Protein AF-A0A522EN76-F1 (afdb_monomer_lite)

Structure (mmCIF, N/CA/C/O backbone):
data_AF-A0A522EN76-F1
#
_entry.id   AF-A0A522EN76-F1
#
loop_
_atom_site.group_PDB
_atom_site.id
_atom_site.type_symbol
_atom_site.label_atom_id
_atom_site.label_alt_id
_atom_site.label_comp_id
_atom_site.label_asym_id
_atom_site.label_entity_id
_atom_site.label_seq_id
_atom_site.pdbx_PDB_ins_code
_atom_site.Cartn_x
_atom_site.Cartn_y
_atom_site.Cartn_z
_atom_site.occupancy
_atom_site.B_iso_or_equiv
_atom_site.auth_seq_id
_atom_site.auth_comp_id
_atom_site.auth_asym_id
_atom_site.auth_atom_id
_atom_site.pdbx_PDB_model_num
ATOM 1 N N . MET A 1 1 ? 15.184 -0.996 14.099 1.00 33.84 1 MET A N 1
ATOM 2 C CA . MET A 1 1 ? 14.818 0.021 15.108 1.00 33.84 1 MET A CA 1
ATOM 3 C C . MET A 1 1 ? 13.781 0.945 14.478 1.00 33.84 1 MET A C 1
ATOM 5 O O . MET A 1 1 ? 14.160 1.860 13.767 1.00 33.84 1 MET A O 1
ATOM 9 N N . THR A 1 2 ? 12.488 0.654 14.636 1.00 38.66 2 THR A N 1
ATOM 10 C CA . THR A 1 2 ? 11.365 1.434 14.074 1.00 38.66 2 THR A CA 1
ATOM 11 C C . THR A 1 2 ? 10.551 2.001 15.233 1.00 38.66 2 THR A C 1
ATOM 13 O O . THR A 1 2 ? 9.491 1.489 15.572 1.00 38.66 2 THR A O 1
ATOM 16 N N . VAL A 1 3 ? 11.106 2.983 15.937 1.00 46.50 3 VAL A N 1
ATOM 17 C CA . VAL A 1 3 ? 10.448 3.617 17.085 1.00 46.50 3 VAL A CA 1
ATOM 18 C C . VAL A 1 3 ? 10.542 5.130 16.902 1.00 46.50 3 VAL A C 1
ATOM 20 O O . VAL A 1 3 ? 11.614 5.624 16.562 1.00 46.50 3 VAL A O 1
ATOM 23 N N . ALA A 1 4 ? 9.413 5.812 17.145 1.00 44.97 4 ALA A N 1
ATOM 24 C CA . ALA A 1 4 ? 9.220 7.265 17.300 1.00 44.97 4 ALA A CA 1
ATOM 25 C C . ALA A 1 4 ? 8.637 8.103 16.134 1.00 44.97 4 ALA A C 1
ATOM 27 O O . ALA A 1 4 ? 8.712 9.327 16.190 1.00 44.97 4 ALA A O 1
ATOM 28 N N . VAL A 1 5 ? 7.986 7.513 15.121 1.00 49.25 5 VAL A N 1
ATOM 29 C CA . VAL A 1 5 ? 7.173 8.307 14.158 1.00 49.25 5 VAL A CA 1
ATOM 30 C C . VAL A 1 5 ? 5.689 8.387 14.565 1.00 49.25 5 VAL A C 1
ATOM 32 O O . VAL A 1 5 ? 5.019 9.361 14.237 1.00 49.25 5 VAL A O 1
ATOM 35 N N . GLN A 1 6 ? 5.187 7.426 15.351 1.00 52.97 6 GLN A N 1
ATOM 36 C CA . GLN A 1 6 ? 3.768 7.334 15.736 1.00 52.97 6 GLN A CA 1
ATOM 37 C C . GLN A 1 6 ? 3.281 8.516 16.597 1.00 52.97 6 GLN A C 1
ATOM 39 O O . GLN A 1 6 ? 2.182 9.012 16.366 1.00 52.97 6 GLN A O 1
ATOM 44 N N . ASP A 1 7 ? 4.104 9.036 17.515 1.00 49.78 7 ASP A N 1
ATOM 45 C CA . ASP A 1 7 ? 3.686 10.121 18.421 1.00 49.78 7 ASP A CA 1
ATOM 46 C C . ASP A 1 7 ? 3.575 11.499 17.738 1.00 49.78 7 ASP A C 1
ATOM 48 O O . ASP A 1 7 ? 2.875 12.380 18.232 1.00 49.78 7 ASP A O 1
ATOM 52 N N . ASN A 1 8 ? 4.220 11.701 16.581 1.00 53.28 8 ASN A N 1
ATOM 53 C CA . ASN A 1 8 ? 4.204 12.982 15.858 1.00 53.28 8 ASN A CA 1
ATOM 54 C C . ASN A 1 8 ? 3.216 13.032 14.680 1.00 53.28 8 ASN A C 1
ATOM 56 O O . ASN A 1 8 ? 2.963 14.110 14.144 1.00 53.28 8 ASN A O 1
ATOM 60 N N . LEU A 1 9 ? 2.621 11.902 14.288 1.00 55.28 9 LEU A N 1
ATOM 61 C CA . LEU A 1 9 ? 1.644 11.841 13.192 1.00 55.28 9 LEU A CA 1
ATOM 62 C C . LEU A 1 9 ? 0.325 12.529 13.563 1.00 55.28 9 LEU A C 1
ATOM 64 O O . LEU A 1 9 ? -0.213 13.307 12.776 1.00 55.28 9 LEU A O 1
ATOM 68 N N . SER A 1 10 ? -0.147 12.328 14.795 1.00 55.75 10 SER A N 1
ATOM 69 C CA . SER A 1 10 ? -1.343 12.991 15.334 1.00 55.75 10 SER A CA 1
ATOM 70 C C . SER A 1 10 ? -1.220 14.518 15.343 1.00 55.75 10 SER A C 1
ATOM 72 O O . SER A 1 10 ? -2.217 15.216 15.194 1.00 55.75 10 SER A O 1
ATOM 74 N N . ALA A 1 11 ? 0.002 15.043 15.488 1.00 56.03 11 ALA A N 1
ATOM 75 C CA . ALA A 1 11 ? 0.281 16.478 15.470 1.00 56.03 11 ALA A CA 1
ATOM 76 C C . ALA A 1 11 ? 0.349 17.067 14.047 1.00 56.03 11 ALA A C 1
ATOM 78 O O . ALA A 1 11 ? 0.206 18.276 13.875 1.00 56.03 11 ALA A O 1
ATOM 79 N N . GLN A 1 12 ? 0.571 16.227 13.030 1.00 61.31 12 GLN A N 1
ATOM 80 C CA . GLN A 1 12 ? 0.745 16.635 11.630 1.00 61.31 12 GLN A CA 1
ATOM 81 C C . GLN A 1 12 ? -0.507 16.402 10.772 1.00 61.31 12 GLN A C 1
ATOM 83 O O . GLN A 1 12 ? -0.631 16.973 9.687 1.00 61.31 12 GLN A O 1
ATOM 88 N N . LEU A 1 13 ? -1.453 15.589 11.246 1.00 65.94 13 LEU A N 1
ATOM 89 C CA . LEU A 1 13 ? -2.730 15.358 10.581 1.00 65.94 13 LEU A CA 1
ATOM 90 C C . LEU A 1 13 ? -3.706 16.495 10.896 1.00 65.94 13 LEU A C 1
ATOM 92 O O . LEU A 1 13 ? -3.938 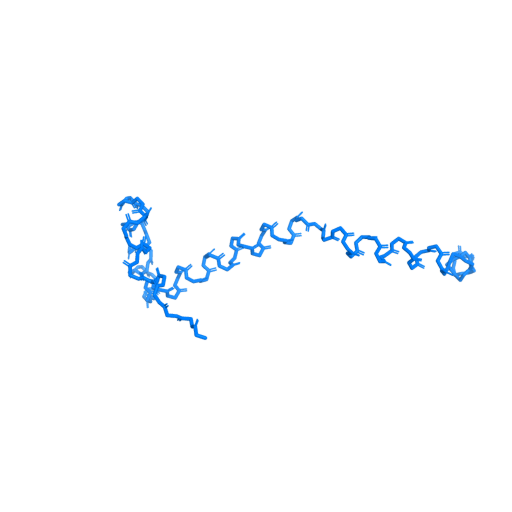16.850 12.050 1.00 65.94 13 LEU A O 1
ATOM 96 N N . SER A 1 14 ? -4.322 17.061 9.856 1.00 73.38 14 SER A N 1
ATOM 97 C CA . SER A 1 14 ? -5.380 18.055 10.050 1.00 73.38 14 SER A CA 1
ATOM 98 C C . SER A 1 14 ? -6.524 17.464 10.889 1.00 73.38 14 SER A C 1
ATOM 100 O O . SER A 1 14 ? -6.933 16.322 10.671 1.00 73.38 14 SER A O 1
ATOM 102 N N . ALA A 1 15 ? -7.069 18.248 11.826 1.00 72.62 15 ALA A N 1
ATOM 103 C CA . ALA A 1 15 ? -8.115 17.795 12.752 1.00 72.62 15 ALA A CA 1
ATOM 104 C C . ALA A 1 15 ? -9.345 17.188 12.042 1.00 72.62 15 ALA A C 1
ATOM 106 O O . ALA A 1 15 ? -9.991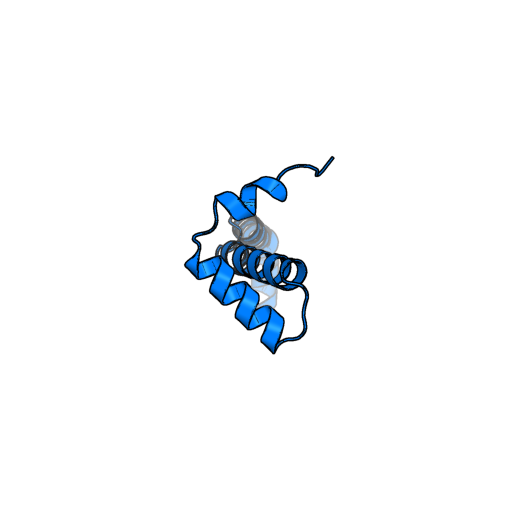 16.288 12.571 1.00 72.62 15 ALA A O 1
ATOM 107 N N . ASN A 1 16 ? -9.633 17.637 10.816 1.00 73.88 16 ASN A N 1
ATOM 108 C CA . ASN A 1 16 ? -10.707 17.104 9.978 1.00 73.88 16 ASN A CA 1
ATOM 109 C C . ASN A 1 16 ? -10.425 15.660 9.504 1.00 73.88 16 ASN A C 1
ATOM 111 O O . ASN A 1 16 ? -11.295 14.792 9.578 1.00 73.88 16 ASN A O 1
ATOM 115 N N . VAL A 1 17 ? -9.191 15.373 9.080 1.00 79.88 17 VAL A N 1
ATOM 116 C CA . VAL A 1 17 ? -8.794 14.024 8.640 1.00 79.88 17 VAL A CA 1
ATOM 117 C C . VAL A 1 17 ? -8.841 13.043 9.810 1.00 79.88 17 VAL A C 1
ATOM 119 O O . VAL A 1 17 ? -9.372 11.946 9.660 1.00 79.88 17 VAL A O 1
ATOM 122 N N . LEU A 1 18 ? -8.374 13.456 10.992 1.00 79.56 18 LEU A N 1
ATOM 123 C CA . LEU A 1 18 ? -8.457 12.629 12.199 1.00 79.56 18 LEU A CA 1
ATOM 124 C C . LEU A 1 18 ? -9.905 12.314 12.589 1.00 79.56 18 LEU A C 1
ATOM 126 O O . LEU A 1 18 ? -10.217 11.156 12.854 1.00 79.56 18 LEU A O 1
ATOM 130 N N . ALA A 1 19 ? -10.795 13.311 12.576 1.00 83.31 19 ALA A N 1
ATOM 131 C CA . ALA A 1 19 ? -12.212 13.102 12.875 1.00 83.31 19 ALA A CA 1
ATOM 132 C C . ALA A 1 19 ? -12.872 12.133 11.880 1.00 83.31 19 ALA A C 1
ATOM 134 O O . ALA A 1 19 ? -13.614 11.240 12.284 1.00 83.31 19 ALA A O 1
ATOM 135 N N . SER A 1 20 ? -12.551 12.267 10.591 1.00 83.75 20 SER A N 1
ATOM 136 C CA . SER A 1 20 ? -13.084 11.397 9.538 1.00 83.75 20 SER A CA 1
ATOM 137 C C . SER A 1 20 ? -12.619 9.945 9.701 1.00 83.75 20 SER A C 1
ATOM 139 O O . SER A 1 20 ? -13.426 9.024 9.601 1.00 83.75 20 SER A O 1
ATOM 141 N N . ILE A 1 21 ? -11.335 9.730 10.014 1.00 83.25 21 ILE A N 1
ATOM 142 C CA . ILE A 1 21 ? -10.776 8.389 10.247 1.00 83.25 21 ILE A CA 1
ATOM 143 C C . ILE A 1 21 ? -11.362 7.763 11.518 1.00 83.25 21 ILE A C 1
ATOM 145 O O . ILE A 1 21 ? -11.694 6.582 11.513 1.00 83.25 21 ILE A O 1
ATOM 149 N N . GLN A 1 22 ? -11.538 8.536 12.594 1.00 84.25 22 GLN A N 1
ATOM 150 C CA . GLN A 1 22 ? -12.163 8.040 13.827 1.00 84.25 22 GLN A CA 1
ATOM 151 C C . GLN A 1 22 ? -13.620 7.625 13.610 1.00 84.25 22 GLN A C 1
ATOM 153 O O . GLN A 1 22 ? -14.043 6.585 14.111 1.00 84.25 22 GLN A O 1
ATOM 158 N N . GLN A 1 23 ? -14.383 8.408 12.845 1.00 87.25 23 GLN A N 1
ATOM 159 C CA . GLN A 1 23 ? -15.755 8.054 12.486 1.00 87.25 23 GLN A CA 1
ATOM 160 C C . GLN A 1 23 ? -15.803 6.782 11.637 1.00 87.25 23 GLN A C 1
ATOM 162 O O . GLN A 1 23 ? -16.610 5.899 11.914 1.00 87.25 23 GLN A O 1
ATOM 167 N N . LEU A 1 24 ? -14.919 6.664 10.645 1.00 86.31 24 LEU A N 1
ATOM 168 C CA . LEU A 1 24 ? -14.853 5.484 9.786 1.00 86.31 24 LEU A CA 1
ATOM 169 C C . LEU A 1 24 ? -14.469 4.226 10.580 1.00 86.31 24 LEU A C 1
ATOM 171 O O . LEU A 1 24 ? -15.134 3.201 10.473 1.00 86.31 24 LEU A O 1
ATOM 175 N N . ALA A 1 25 ? -13.471 4.335 11.458 1.00 86.81 25 ALA A N 1
ATOM 176 C CA . ALA A 1 25 ? -13.056 3.264 12.358 1.00 86.81 25 ALA A CA 1
ATOM 177 C C . ALA A 1 25 ? -14.190 2.818 13.301 1.00 86.81 25 ALA A C 1
ATOM 179 O O . ALA A 1 25 ? -14.393 1.620 13.499 1.00 86.81 25 ALA A O 1
ATOM 180 N N . ALA A 1 26 ? -14.977 3.765 13.828 1.00 86.94 26 ALA A N 1
ATOM 181 C CA . ALA A 1 26 ? -16.134 3.467 14.670 1.00 86.94 26 ALA A CA 1
ATOM 182 C C . ALA A 1 26 ? -17.258 2.742 13.908 1.00 86.94 26 ALA A C 1
ATOM 184 O O . ALA 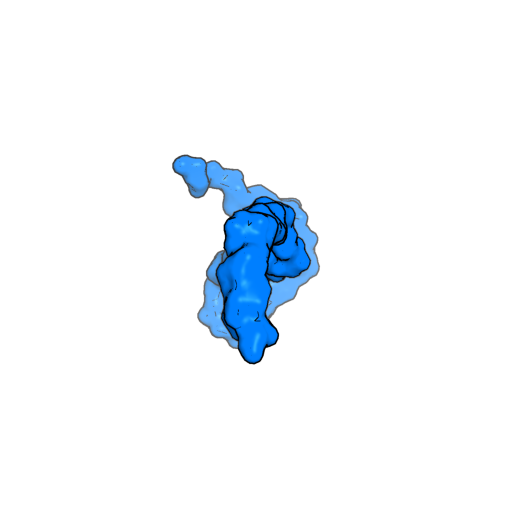A 1 26 ? -17.905 1.862 14.473 1.00 86.94 26 ALA A O 1
ATOM 185 N N . VAL A 1 27 ? -17.479 3.087 12.635 1.00 89.56 27 VAL A N 1
ATOM 186 C CA . VAL A 1 27 ? -18.467 2.419 11.771 1.00 89.56 27 VAL A CA 1
ATOM 187 C C . VAL A 1 27 ? -18.011 1.011 11.385 1.00 89.56 27 VAL A C 1
ATOM 189 O O . VAL A 1 27 ? -18.821 0.088 11.382 1.00 89.56 27 VAL A O 1
ATOM 192 N N . GLU A 1 28 ? -16.724 0.831 11.090 1.00 84.69 28 GLU A N 1
ATOM 193 C CA . GLU A 1 28 ? -16.161 -0.468 10.703 1.00 84.69 28 GLU A CA 1
ATOM 194 C C . GLU A 1 28 ? -15.854 -1.382 11.903 1.00 84.69 28 GLU A C 1
ATOM 196 O O . GLU A 1 28 ? -15.600 -2.571 11.719 1.00 84.69 28 GLU A O 1
ATOM 201 N N . GLY A 1 29 ? -15.881 -0.852 13.132 1.00 87.81 29 GLY A N 1
ATOM 202 C CA . GLY A 1 29 ? -15.510 -1.592 14.342 1.00 87.81 29 GLY A CA 1
ATOM 203 C C . GLY A 1 29 ? -14.025 -1.963 14.375 1.00 87.81 29 GLY A C 1
ATOM 204 O O . GLY A 1 29 ? -13.658 -3.016 14.899 1.00 87.81 29 GLY A O 1
ATOM 205 N N . ARG A 1 30 ? -13.175 -1.128 13.771 1.00 86.00 30 ARG A N 1
ATOM 206 C CA . ARG A 1 30 ? -11.740 -1.375 13.601 1.00 86.00 30 ARG A CA 1
ATOM 207 C C . ARG A 1 30 ? -10.920 -0.377 14.400 1.00 86.00 30 ARG A C 1
ATOM 209 O O . ARG A 1 30 ? -11.339 0.747 14.647 1.00 86.00 30 ARG A O 1
ATOM 216 N N . GLU A 1 31 ? -9.708 -0.782 14.757 1.00 83.75 31 GLU A N 1
ATOM 217 C CA . GLU A 1 31 ? -8.729 0.120 15.355 1.00 83.75 31 GLU A CA 1
ATOM 218 C C . GLU A 1 31 ? -8.302 1.194 14.344 1.00 83.75 31 GLU A C 1
ATOM 220 O O . GLU A 1 31 ? -7.951 0.884 13.202 1.00 83.75 31 GLU A O 1
ATOM 225 N N . VAL A 1 32 ? -8.271 2.456 14.786 1.00 80.50 32 VAL A N 1
ATOM 226 C CA . VAL A 1 32 ? -7.860 3.613 13.964 1.00 80.50 32 VAL A CA 1
ATOM 227 C C . VAL A 1 32 ? -6.477 3.403 13.345 1.00 80.50 32 VAL A C 1
ATOM 229 O O . VAL A 1 32 ? -6.268 3.743 12.185 1.00 80.50 32 VAL A O 1
ATOM 232 N N . GLN A 1 33 ? -5.551 2.804 14.098 1.00 77.38 33 GLN A N 1
ATOM 233 C CA . GLN A 1 33 ? -4.198 2.497 13.626 1.00 77.38 33 GLN A CA 1
ATOM 234 C C . GLN A 1 33 ? -4.212 1.510 12.453 1.00 77.38 33 GLN A C 1
ATOM 236 O O . GLN A 1 33 ? -3.568 1.752 11.442 1.00 77.38 33 GLN A O 1
ATOM 241 N N . ALA A 1 34 ? -4.997 0.433 12.549 1.00 81.31 34 ALA A N 1
ATOM 242 C CA . ALA A 1 34 ? -5.053 -0.592 11.509 1.00 81.31 34 ALA A CA 1
ATOM 243 C C . ALA A 1 34 ? -5.650 -0.050 10.202 1.00 81.31 34 ALA A C 1
ATOM 245 O O . ALA A 1 34 ? -5.175 -0.382 9.118 1.00 81.31 34 ALA A O 1
ATOM 246 N N . LEU A 1 35 ? -6.675 0.799 10.307 1.00 83.75 35 LEU A N 1
ATOM 247 C CA . LEU A 1 35 ? -7.291 1.448 9.151 1.00 83.75 35 LEU A CA 1
ATOM 248 C C . LEU A 1 35 ? -6.350 2.482 8.513 1.00 83.75 35 LEU A C 1
ATOM 250 O O . LEU A 1 35 ? -6.286 2.592 7.290 1.00 83.75 35 LEU A O 1
ATOM 254 N N . LEU A 1 36 ? -5.598 3.221 9.332 1.00 82.44 36 LEU A N 1
ATOM 255 C CA . LEU A 1 36 ? -4.600 4.177 8.858 1.00 82.44 36 LEU A CA 1
ATOM 256 C C . LEU A 1 36 ? -3.442 3.474 8.138 1.00 82.44 36 LEU A C 1
ATOM 258 O O . LEU A 1 36 ? -3.069 3.899 7.046 1.00 82.44 36 LEU A O 1
ATOM 262 N N . ASP A 1 37 ? -2.906 2.402 8.721 1.00 81.44 37 ASP A N 1
ATOM 263 C CA . ASP A 1 37 ? -1.820 1.618 8.127 1.00 81.44 37 ASP A CA 1
ATOM 264 C C . ASP A 1 37 ? -2.241 1.026 6.776 1.00 81.44 37 ASP A C 1
ATOM 266 O O . ASP A 1 37 ? -1.513 1.157 5.791 1.00 81.44 37 ASP A O 1
ATOM 270 N N . GLU A 1 38 ? -3.445 0.453 6.696 1.00 83.62 38 GLU A N 1
ATOM 271 C CA . GLU A 1 38 ? -3.999 -0.076 5.446 1.00 83.62 38 GLU A CA 1
ATOM 272 C C . GLU A 1 38 ? -4.166 1.021 4.385 1.00 83.62 38 GLU A C 1
ATOM 274 O O . GLU A 1 38 ? -3.699 0.863 3.256 1.00 83.62 38 GLU A O 1
ATOM 279 N N . ALA A 1 39 ? -4.768 2.159 4.743 1.00 85.31 39 ALA A N 1
ATOM 280 C CA . ALA A 1 39 ? -4.996 3.260 3.809 1.00 85.31 39 ALA A CA 1
ATOM 281 C C . ALA A 1 39 ? -3.683 3.870 3.288 1.00 85.31 39 ALA A C 1
ATOM 283 O O . ALA A 1 39 ? -3.568 4.205 2.104 1.00 85.31 39 ALA A O 1
ATOM 284 N N . LEU A 1 40 ? -2.676 4.013 4.157 1.00 83.38 40 LEU A N 1
ATOM 285 C CA . LEU A 1 40 ? -1.355 4.506 3.770 1.00 83.38 40 LEU A CA 1
ATOM 286 C C . LEU A 1 40 ? -0.627 3.504 2.878 1.00 83.38 40 LEU A C 1
ATOM 288 O O . LEU A 1 40 ? -0.043 3.907 1.869 1.00 83.38 40 LEU A O 1
ATOM 292 N N . GLN A 1 41 ? -0.689 2.216 3.213 1.00 83.31 41 GLN A N 1
ATOM 293 C CA . GLN A 1 41 ? -0.102 1.169 2.389 1.00 83.31 41 GLN A CA 1
ATOM 294 C C . GLN A 1 41 ? -0.759 1.128 1.010 1.00 83.31 41 GLN A C 1
ATOM 296 O O . GLN A 1 41 ? -0.053 1.116 0.006 1.00 83.31 41 GLN A O 1
ATOM 301 N N . GLU A 1 42 ? -2.085 1.214 0.937 1.00 85.62 42 GLU A N 1
ATOM 302 C CA . GLU A 1 42 ? -2.806 1.267 -0.330 1.00 85.62 42 GLU A CA 1
ATOM 303 C C . GLU A 1 42 ? -2.463 2.528 -1.141 1.00 85.62 42 GLU A C 1
ATOM 305 O O . GLU A 1 42 ? -2.283 2.458 -2.358 1.00 85.62 42 GLU A O 1
ATOM 310 N N . TYR A 1 43 ? -2.324 3.689 -0.495 1.00 82.56 43 TYR A N 1
ATOM 311 C CA . TYR A 1 43 ? -1.920 4.924 -1.168 1.00 82.56 43 TYR A CA 1
ATOM 312 C C . TYR A 1 43 ? -0.505 4.824 -1.752 1.00 82.56 43 TYR A C 1
ATOM 314 O O . TYR A 1 43 ? -0.284 5.198 -2.910 1.00 82.56 43 TYR A O 1
ATOM 322 N N . ILE A 1 44 ? 0.444 4.292 -0.976 1.00 80.69 44 ILE A N 1
ATOM 323 C CA . ILE A 1 44 ? 1.821 4.055 -1.422 1.00 80.69 44 ILE A CA 1
ATOM 324 C C . ILE A 1 44 ? 1.832 3.040 -2.563 1.00 80.69 44 ILE A C 1
ATOM 326 O O . ILE A 1 44 ? 2.452 3.300 -3.593 1.00 80.69 44 ILE A O 1
ATOM 330 N N . ASP A 1 45 ? 1.106 1.933 -2.436 1.00 83.50 45 ASP A N 1
ATOM 331 C CA . ASP A 1 45 ? 0.964 0.919 -3.479 1.00 83.50 45 ASP A CA 1
ATOM 332 C C . ASP A 1 45 ? 0.379 1.506 -4.760 1.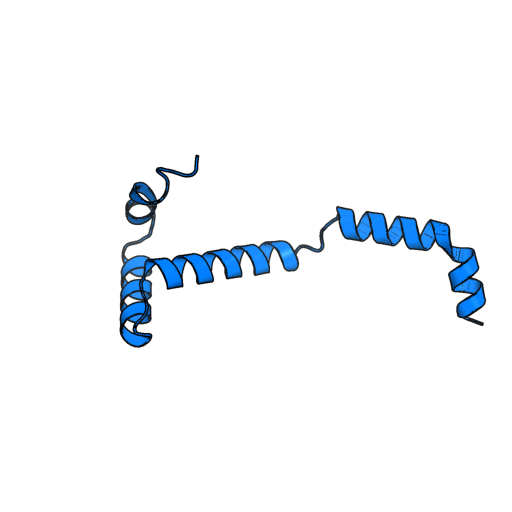00 83.50 45 ASP A C 1
ATOM 334 O O . ASP A 1 45 ? 0.913 1.283 -5.842 1.00 83.50 45 ASP A O 1
ATOM 338 N N . ARG A 1 46 ? -0.687 2.306 -4.671 1.00 80.00 46 ARG A N 1
ATOM 339 C CA . ARG A 1 46 ? -1.284 2.973 -5.837 1.00 80.00 46 ARG A CA 1
ATOM 340 C C . ARG A 1 46 ? -0.288 3.920 -6.498 1.00 80.00 46 ARG A C 1
ATOM 342 O O . ARG A 1 46 ? -0.211 3.953 -7.721 1.00 80.00 46 ARG A O 1
ATOM 349 N N . LYS A 1 47 ? 0.494 4.674 -5.721 1.00 78.31 47 LYS A N 1
ATOM 350 C CA . LYS A 1 47 ? 1.498 5.609 -6.255 1.00 78.31 47 LYS A CA 1
ATOM 351 C C . LYS A 1 47 ? 2.709 4.904 -6.858 1.00 78.31 47 LYS A C 1
ATOM 353 O O . LYS A 1 47 ? 3.211 5.348 -7.884 1.00 78.31 47 LYS A O 1
ATOM 358 N N . THR A 1 48 ? 3.149 3.806 -6.259 1.00 70.44 48 THR A N 1
ATOM 359 C CA . THR A 1 48 ? 4.311 3.037 -6.722 1.00 70.44 48 THR A CA 1
ATOM 360 C C . THR A 1 48 ? 3.967 2.096 -7.870 1.00 70.44 48 THR A C 1
ATOM 362 O O . THR A 1 48 ? 4.756 1.980 -8.796 1.00 70.44 48 THR A O 1
ATOM 365 N N . LYS A 1 49 ? 2.781 1.477 -7.882 1.00 65.44 49 LYS A N 1
ATOM 366 C CA . LYS A 1 49 ? 2.321 0.609 -8.982 1.00 65.44 49 LYS A CA 1
ATOM 367 C C . LYS A 1 49 ? 1.841 1.400 -10.199 1.00 65.44 49 LYS A C 1
ATOM 369 O O . LYS A 1 49 ? 2.013 0.929 -11.317 1.00 65.44 49 LYS A O 1
ATOM 374 N N . ALA A 1 50 ? 1.269 2.597 -10.014 1.00 59.19 50 ALA A N 1
ATOM 375 C CA . ALA A 1 50 ? 0.922 3.476 -11.139 1.00 59.19 50 ALA A CA 1
ATOM 376 C C . ALA A 1 50 ? 2.164 4.031 -11.854 1.00 59.19 50 ALA A C 1
ATOM 378 O O . ALA A 1 50 ? 2.096 4.391 -13.028 1.00 59.19 50 ALA A O 1
ATOM 379 N N . GLN A 1 51 ? 3.300 4.086 -11.162 1.00 62.06 51 GLN A N 1
ATOM 380 C CA . GLN A 1 51 ? 4.581 4.432 -11.747 1.00 62.06 51 GLN A CA 1
ATOM 381 C C . GLN A 1 51 ? 5.288 3.131 -12.127 1.00 62.06 51 GLN A C 1
ATOM 383 O O . GLN A 1 51 ? 6.035 2.577 -11.326 1.00 62.06 51 GLN A O 1
ATOM 388 N N . VAL A 1 52 ? 5.023 2.610 -13.332 1.00 60.28 52 VAL A N 1
ATOM 389 C CA . VAL A 1 52 ? 5.719 1.412 -13.828 1.00 60.28 52 VAL A CA 1
ATOM 390 C C . VAL A 1 52 ? 7.215 1.617 -13.606 1.00 60.28 52 VAL A C 1
ATOM 392 O O . VAL A 1 52 ? 7.790 2.585 -14.105 1.00 60.28 52 VAL A O 1
ATOM 395 N N . SER A 1 53 ? 7.817 0.768 -12.768 1.00 70.56 53 SER A N 1
ATOM 396 C CA . SER A 1 53 ? 9.205 0.946 -12.354 1.00 70.56 53 SER A CA 1
ATOM 397 C C . SER A 1 53 ? 10.078 1.015 -13.600 1.00 70.56 53 SER A C 1
ATOM 399 O O . SER A 1 53 ? 10.127 0.061 -14.377 1.00 70.56 53 SER A O 1
ATOM 401 N N . GLN A 1 54 ? 10.769 2.141 -13.790 1.00 66.50 54 GLN A N 1
ATOM 402 C CA . GLN A 1 54 ? 11.646 2.349 -14.942 1.00 66.50 54 GLN A CA 1
ATOM 403 C C . GLN A 1 54 ? 12.681 1.222 -15.056 1.00 66.50 54 GLN A C 1
ATOM 405 O O . GLN A 1 54 ? 13.047 0.831 -16.154 1.00 66.50 54 GLN A O 1
ATOM 410 N N . GLN A 1 55 ? 13.101 0.646 -13.925 1.00 72.69 55 GLN A N 1
ATOM 411 C CA . GLN A 1 55 ? 13.999 -0.507 -13.897 1.00 72.69 55 GLN A CA 1
ATOM 412 C C . GLN A 1 55 ? 13.369 -1.759 -14.513 1.00 72.69 55 GLN A C 1
ATOM 414 O O . GLN A 1 55 ? 14.042 -2.477 -15.239 1.00 72.69 55 GLN A O 1
ATOM 419 N N . VAL A 1 56 ? 12.083 -2.007 -14.257 1.00 76.00 56 VAL A N 1
ATOM 420 C CA . VAL A 1 56 ? 11.356 -3.148 -14.831 1.00 76.00 56 VAL A CA 1
ATOM 421 C C . VAL A 1 56 ? 11.115 -2.932 -16.322 1.00 76.00 56 VAL A C 1
ATOM 423 O O . V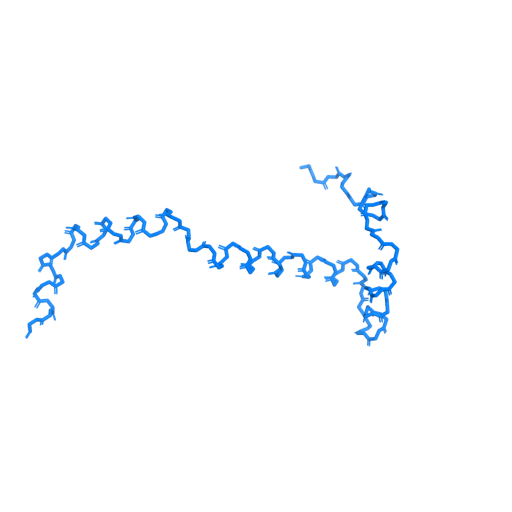AL A 1 56 ? 11.301 -3.863 -17.096 1.00 76.00 56 VAL A O 1
ATOM 426 N N . LEU A 1 57 ? 10.768 -1.710 -16.743 1.00 80.25 57 LEU A N 1
ATOM 427 C CA . LEU A 1 57 ? 10.646 -1.379 -18.168 1.00 80.25 57 LEU A CA 1
ATOM 428 C C . LEU A 1 57 ? 11.976 -1.522 -18.909 1.00 80.25 57 LEU A C 1
ATOM 430 O O . LEU A 1 57 ? 11.993 -2.057 -20.012 1.00 80.25 57 LEU A O 1
ATOM 434 N N . ASN A 1 58 ? 13.078 -1.084 -18.300 1.00 81.25 58 ASN A N 1
ATOM 435 C CA . ASN A 1 58 ? 14.405 -1.225 -18.889 1.00 81.25 58 ASN A CA 1
ATOM 436 C C . ASN A 1 58 ? 14.813 -2.702 -18.970 1.00 81.25 58 ASN A C 1
ATOM 438 O O . ASN A 1 58 ? 15.176 -3.158 -20.044 1.00 81.25 58 ASN A O 1
ATOM 442 N N . ALA A 1 59 ? 14.653 -3.475 -17.889 1.00 84.00 59 ALA A N 1
ATOM 443 C CA . ALA A 1 59 ? 14.946 -4.910 -17.897 1.00 84.00 59 ALA A CA 1
ATOM 444 C C . ALA A 1 59 ? 14.084 -5.679 -18.915 1.00 84.00 59 ALA A C 1
ATOM 446 O O . ALA A 1 59 ? 14.548 -6.623 -19.551 1.00 84.00 59 ALA A O 1
ATOM 447 N N . PHE A 1 60 ? 12.828 -5.264 -19.096 1.00 82.38 60 PHE A N 1
ATOM 448 C CA . PHE A 1 60 ? 11.948 -5.821 -20.118 1.00 82.38 60 PHE A CA 1
ATOM 449 C C . PHE A 1 60 ? 12.405 -5.457 -21.539 1.00 82.38 60 PHE A C 1
ATOM 451 O O . PHE A 1 60 ? 12.434 -6.326 -22.406 1.00 82.38 60 PHE A O 1
ATOM 458 N N . ALA A 1 61 ? 12.800 -4.203 -21.781 1.00 84.88 61 ALA A N 1
ATOM 459 C CA . ALA A 1 61 ? 13.341 -3.769 -23.069 1.00 84.88 61 ALA A CA 1
ATOM 460 C C . ALA A 1 61 ? 14.653 -4.492 -23.422 1.00 84.88 61 ALA A C 1
ATOM 462 O O . ALA A 1 61 ? 14.812 -4.936 -24.558 1.00 84.88 61 ALA A O 1
ATOM 463 N N . ASP A 1 62 ? 15.544 -4.673 -22.444 1.00 89.31 62 ASP A N 1
ATOM 464 C CA . ASP A 1 62 ? 16.789 -5.430 -22.604 1.00 89.31 62 ASP A CA 1
ATOM 465 C C . ASP A 1 62 ? 16.497 -6.897 -22.953 1.00 89.31 62 ASP A C 1
ATOM 467 O O . ASP A 1 62 ? 17.114 -7.452 -23.859 1.00 89.31 62 ASP A O 1
ATOM 471 N N . SER A 1 63 ? 15.491 -7.504 -22.312 1.00 86.31 63 SER A N 1
ATOM 472 C CA . SER A 1 63 ? 15.051 -8.866 -22.634 1.00 86.31 63 SER A CA 1
ATOM 473 C C . SER A 1 63 ? 14.491 -8.982 -24.058 1.00 86.31 63 SER A C 1
ATOM 475 O O . SER A 1 63 ? 14.814 -9.937 -24.761 1.00 86.31 63 SER A O 1
ATOM 477 N N . ILE A 1 64 ? 13.693 -8.016 -24.529 1.00 86.88 64 ILE A N 1
ATOM 478 C CA . ILE A 1 64 ? 13.235 -8.008 -25.930 1.00 86.88 64 ILE A CA 1
ATOM 479 C C . ILE A 1 64 ? 14.427 -7.933 -26.884 1.00 86.88 64 ILE A C 1
ATOM 481 O O . ILE A 1 64 ? 14.465 -8.683 -27.854 1.00 86.88 64 ILE A O 1
ATOM 485 N N . ALA A 1 65 ? 15.401 -7.066 -26.605 1.00 85.62 65 ALA A N 1
ATOM 486 C CA . ALA A 1 65 ? 16.585 -6.929 -27.445 1.00 85.62 65 ALA A CA 1
ATOM 487 C C . ALA A 1 65 ? 17.450 -8.204 -27.455 1.00 85.62 65 ALA A C 1
ATOM 489 O O . ALA A 1 65 ? 17.980 -8.578 -28.499 1.00 85.62 65 ALA A O 1
ATOM 490 N N . GLU A 1 66 ? 17.581 -8.884 -26.315 1.00 88.69 66 GLU A N 1
ATOM 491 C CA . GLU A 1 66 ? 18.363 -10.119 -26.181 1.00 88.69 66 GLU A CA 1
ATOM 492 C C . GLU A 1 66 ? 17.712 -11.312 -26.898 1.00 88.69 66 GLU A C 1
ATOM 494 O O . GLU A 1 66 ? 18.405 -12.115 -27.526 1.00 88.69 66 GLU A O 1
ATOM 499 N N . PHE A 1 67 ? 16.382 -11.416 -26.846 1.00 88.00 67 PHE A N 1
ATOM 500 C CA . PHE A 1 67 ? 15.629 -12.548 -27.397 1.00 88.00 67 PHE A CA 1
ATOM 501 C C . PHE A 1 67 ? 14.892 -12.219 -28.704 1.00 88.00 67 PHE A C 1
ATOM 503 O O . PHE A 1 67 ? 13.990 -12.959 -29.095 1.00 88.00 67 PHE A O 1
ATOM 510 N N . ASP A 1 68 ? 15.272 -11.145 -29.399 1.00 85.94 68 ASP A N 1
ATOM 511 C CA . ASP A 1 68 ? 14.603 -10.668 -30.620 1.00 85.94 68 ASP A CA 1
ATOM 512 C C . ASP A 1 68 ? 14.457 -11.774 -31.680 1.00 85.94 68 ASP A C 1
ATOM 514 O O . ASP A 1 68 ? 13.377 -11.995 -32.228 1.00 85.94 68 ASP A O 1
ATOM 518 N N . SER A 1 69 ? 15.516 -12.562 -31.895 1.00 84.94 69 SER A N 1
ATOM 519 C CA . SER A 1 69 ? 15.502 -13.691 -32.833 1.00 84.94 69 SER A CA 1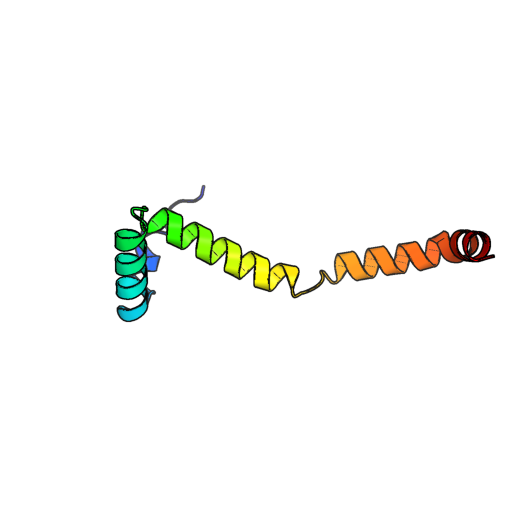
ATOM 520 C C . SER A 1 69 ? 14.534 -14.802 -32.418 1.00 84.94 69 SER A C 1
ATOM 522 O O . SER A 1 69 ? 13.823 -15.340 -33.266 1.00 84.94 69 SER A O 1
ATOM 524 N N . LEU A 1 70 ? 14.463 -15.115 -31.121 1.00 89.00 70 LEU A N 1
ATOM 525 C CA . LEU A 1 70 ? 13.548 -16.115 -30.573 1.00 89.00 70 LEU A CA 1
ATOM 526 C C . LEU A 1 70 ? 12.094 -15.656 -30.741 1.00 89.00 70 LEU A C 1
ATOM 528 O O . LEU A 1 70 ? 11.244 -16.418 -31.198 1.00 89.00 70 LEU A O 1
ATOM 532 N N . TYR A 1 71 ? 11.805 -14.392 -30.424 1.00 84.00 71 TYR A N 1
ATOM 533 C CA . TYR A 1 71 ? 10.473 -13.823 -30.621 1.00 84.00 71 TYR A CA 1
ATOM 534 C C . TYR A 1 71 ? 10.084 -13.766 -32.105 1.00 84.00 71 TYR A C 1
ATOM 536 O O . TYR A 1 71 ? 8.935 -14.060 -32.438 1.00 84.00 71 TYR A O 1
ATOM 544 N N . ALA A 1 72 ? 11.023 -13.463 -33.005 1.00 84.19 72 ALA A N 1
ATOM 545 C CA . ALA A 1 72 ? 10.789 -13.468 -34.448 1.00 84.19 72 ALA A CA 1
ATOM 546 C C . ALA A 1 72 ? 10.493 -14.872 -35.010 1.00 84.19 72 ALA A C 1
ATOM 548 O O . ALA A 1 72 ? 9.730 -15.002 -35.970 1.00 84.19 72 ALA A O 1
ATOM 549 N N . GLU A 1 73 ? 11.075 -15.921 -34.423 1.00 88.56 73 GLU A N 1
ATOM 550 C CA . GLU A 1 73 ? 10.782 -17.314 -34.779 1.00 88.56 73 GLU A CA 1
ATOM 551 C C . GLU A 1 73 ? 9.426 -17.786 -34.246 1.00 88.56 73 GLU A C 1
ATOM 553 O O . GLU A 1 73 ? 8.714 -18.480 -34.967 1.00 88.56 73 GLU A O 1
ATOM 558 N N . LEU A 1 74 ? 9.033 -17.379 -33.032 1.00 86.88 74 LEU A N 1
ATOM 559 C CA . LEU A 1 74 ? 7.711 -17.700 -32.472 1.00 86.88 74 LEU A CA 1
ATOM 560 C C . LEU A 1 74 ? 6.553 -16.933 -33.130 1.00 86.88 74 LEU A C 1
ATOM 562 O O . LEU A 1 74 ? 5.405 -17.356 -33.018 1.00 86.88 74 LEU A O 1
ATOM 566 N N . ALA A 1 75 ? 6.828 -15.795 -33.769 1.00 83.50 75 ALA A N 1
ATOM 567 C CA . ALA A 1 75 ? 5.817 -14.975 -34.439 1.00 83.50 75 ALA A CA 1
ATOM 568 C C . ALA A 1 75 ? 5.493 -15.431 -35.879 1.00 83.50 75 ALA A C 1
ATOM 570 O O . ALA A 1 75 ? 4.677 -14.787 -36.546 1.00 83.50 75 ALA A O 1
ATOM 571 N N . LYS A 1 76 ? 6.135 -16.501 -36.366 1.00 66.25 76 LYS A N 1
ATOM 572 C CA . LYS A 1 76 ? 5.880 -17.142 -37.666 1.00 66.25 76 LYS A CA 1
ATOM 573 C C . LYS A 1 76 ? 4.956 -18.346 -37.535 1.00 66.25 76 LYS A C 1
ATOM 575 O O . LYS A 1 76 ? 4.173 -18.546 -38.490 1.00 66.25 76 LYS A O 1
#

Radius of gyration: 22.06 Å; chains: 1; bounding box: 37×36×56 Å

Foldseek 3Di:
DPDDPVVCVVVVDDPVVVVVLVVVCVVVVHDSVVSVVVVVVVVVCCVVVVPPPVVVVVVVVVVCVVCVVVVVVVVD

Secondary structure (DSSP, 8-state):
---SSHHHHHHHS-HHHHHHHHHHHHHHT--HHHHHHHHHHHHHHHHHHHS--HHHHHHHHHHHHHTHHHHHHHT-

pLDDT: mean 75.84, std 13.53, range [33.84, 89.56]

Sequence (76 aa):
MTVAVQDNLSAQLSANVLASIQQLAAVEGREVQALLDEALQEYIDRKTKAQVSQQVLNAFADSIAEFDSLYAELAK